Protein 6Q1W (pdb70)

Structure (mmCIF, N/CA/C/O backbone):
data_6Q1W
#
_entry.id   6Q1W
#
_cell.length_a   38.136
_cell.length_b   38.136
_cell.length_c   104.497
_cell.angle_alpha   90.000
_cell.angle_beta   90.000
_cell.angle_gamma   120.000
#
_symmetry.space_group_name_H-M   'H 3'
#
loop_
_entity.id
_entity.type
_entity.pdbx_description
1 polymer 'Coiled-coil Trimer with Glu:Val:Lys Triad'
2 water water
#
loop_
_atom_site.group_PDB
_atom_site.id
_atom_site.type_symbol
_atom_site.label_atom_id
_atom_site.label_alt_id
_atom_site.label_comp_id
_atom_site.label_asym_id
_atom_site.label_entity_id
_atom_site.label_seq_id
_atom_site.pdbx_PDB_ins_code
_atom_site.Cartn_x
_atom_site.Cartn_y
_atom_site.Cartn_z
_atom_site.occupancy
_atom_site.B_iso_or_equiv
_atom_site.auth_seq_id
_atom_site.auth_comp_id
_atom_site.auth_asym_id
_atom_site.auth_atom_id
_atom_site.pdbx_PDB_model_num
ATOM 4 N N . GLU A 1 2 ? 12.722 -14.802 -31.394 1.00 14.08 1 GLU A N 1
ATOM 5 C CA . GLU A 1 2 ? 13.770 -15.037 -30.414 1.00 16.19 1 GLU A CA 1
ATOM 6 C C . GLU A 1 2 ? 14.159 -13.780 -29.653 1.00 12.85 1 GLU A C 1
ATOM 7 O O . GLU A 1 2 ? 14.215 -13.778 -28.421 1.00 13.17 1 GLU A O 1
ATOM 13 N N . VAL A 1 3 ? 14.462 -12.715 -30.395 1.00 14.75 2 VAL A N 1
ATOM 14 C CA . VAL A 1 3 ? 14.959 -11.506 -29.746 1.00 13.76 2 VAL A CA 1
ATOM 15 C C . VAL A 1 3 ? 13.868 -10.877 -28.887 1.00 15.80 2 VAL A C 1
ATOM 16 O O . VAL A 1 3 ? 14.115 -10.477 -27.741 1.00 15.32 2 VAL A O 1
ATOM 20 N N . GLU A 1 4 ? 12.642 -10.816 -29.404 1.00 14.44 3 GLU A N 1
ATOM 21 C CA . GLU A 1 4 ? 11.545 -10.257 -28.618 1.00 17.67 3 GLU A CA 1
ATOM 22 C C . GLU A 1 4 ? 11.265 -11.103 -27.383 1.00 16.54 3 GLU A C 1
ATOM 23 O O . GLU A 1 4 ? 10.983 -10.565 -26.303 1.00 16.13 3 GLU A O 1
ATOM 29 N N . ALA A 1 5 ? 11.362 -12.432 -27.510 1.00 13.13 4 ALA A N 1
ATOM 30 C CA . ALA A 1 5 ? 11.177 -13.284 -26.342 1.00 13.69 4 ALA A CA 1
ATOM 31 C C . ALA A 1 5 ? 12.276 -13.047 -25.314 1.00 10.13 4 ALA A C 1
ATOM 32 O O . ALA A 1 5 ? 12.031 -13.099 -24.102 1.00 10.72 4 ALA A O 1
ATOM 34 N N . LEU A 1 6 ? 13.500 -12.793 -25.784 1.00 12.07 5 LEU A N 1
ATOM 35 C CA . LEU A 1 6 ? 14.591 -12.490 -24.866 1.00 13.72 5 LEU A CA 1
ATOM 36 C C . LEU A 1 6 ? 14.369 -11.148 -24.184 1.00 12.14 5 LEU A C 1
ATOM 37 O O . LEU A 1 6 ? 14.687 -10.987 -22.997 1.00 12.58 5 LEU A O 1
ATOM 42 N N . GLU A 1 7 ? 13.830 -10.173 -24.917 1.00 12.39 6 GLU A N 1
ATOM 43 C CA . GLU A 1 7 ? 13.489 -8.896 -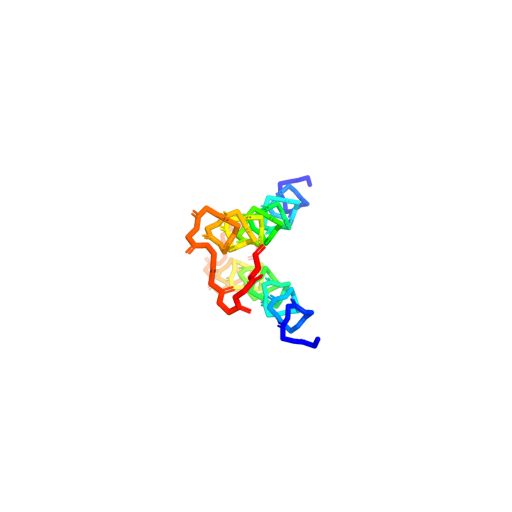24.301 1.00 11.58 6 GLU A CA 1
ATOM 44 C C . GLU A 1 7 ? 12.514 -9.099 -23.150 1.00 11.28 6 GLU A C 1
ATOM 45 O O . GLU A 1 7 ? 12.644 -8.471 -22.091 1.00 10.62 6 GLU A O 1
ATOM 51 N N . LYS A 1 8 ? 11.553 -10.011 -23.326 1.00 10.19 7 LYS A N 1
ATOM 52 C CA . LYS A 1 8 ? 10.571 -10.271 -22.278 1.00 10.11 7 LYS A CA 1
ATOM 53 C C . LYS A 1 8 ? 11.211 -10.945 -21.067 1.00 11.98 7 LYS A C 1
ATOM 54 O O . LYS A 1 8 ? 10.939 -10.564 -19.922 1.00 11.04 7 LYS A O 1
ATOM 60 N N . LYS A 1 9 ? 12.063 -11.948 -21.298 1.00 10.82 8 LYS A N 1
ATOM 61 C CA . LYS A 1 9 ? 12.743 -12.613 -20.189 1.00 10.17 8 LYS A CA 1
ATOM 62 C C . LYS A 1 9 ? 13.647 -11.646 -19.441 1.00 11.15 8 LYS A C 1
ATOM 63 O O . LYS A 1 9 ? 13.783 -11.733 -18.213 1.00 10.85 8 LYS A O 1
ATOM 69 N N . VAL A 1 10 ? 14.314 -10.747 -20.169 1.00 9.78 9 VAL A N 1
ATOM 70 C CA . VAL A 1 10 ? 15.176 -9.779 -19.500 1.00 9.63 9 VAL A CA 1
ATOM 71 C C . VAL A 1 10 ? 14.357 -8.830 -18.632 1.00 11.71 9 VAL A C 1
ATOM 72 O O . VAL A 1 10 ? 14.724 -8.549 -17.486 1.00 10.86 9 VAL A O 1
ATOM 76 N N . GLU A 1 11 ? 13.223 -8.343 -19.144 1.00 9.35 10 GLU A N 1
ATOM 77 C CA . GLU A 1 11 ? 12.363 -7.500 -18.314 1.00 11.89 10 GLU A CA 1
ATOM 78 C C . GLU A 1 11 ? 11.863 -8.258 -17.089 1.00 13.38 10 GLU A C 1
ATOM 79 O O . GLU A 1 11 ? 11.805 -7.698 -15.987 1.00 11.76 10 GLU A O 1
ATOM 85 N N . ALA A 1 12 ? 11.499 -9.534 -17.259 1.00 11.69 11 ALA A N 1
ATOM 86 C CA . ALA A 1 12 ? 11.074 -10.337 -16.116 1.00 12.40 11 ALA A CA 1
ATOM 87 C C . ALA A 1 12 ? 12.178 -10.423 -15.074 1.00 11.88 11 ALA A C 1
ATOM 88 O O . ALA A 1 12 ? 11.912 -10.321 -13.869 1.00 11.90 11 ALA A O 1
ATOM 90 N N . LEU A 1 13 ? 13.428 -10.595 -15.524 1.00 9.68 12 LEU A N 1
ATOM 91 C CA . LEU A 1 13 ? 14.556 -10.613 -14.599 1.00 9.62 12 LEU A CA 1
ATOM 92 C C . LEU A 1 13 ? 14.727 -9.273 -13.898 1.00 7.74 12 LEU A C 1
ATOM 93 O O . LEU A 1 13 ? 15.069 -9.230 -12.713 1.00 8.18 12 LEU A O 1
ATOM 98 N N . GLU A 1 14 ? 14.528 -8.163 -14.619 1.00 7.49 13 GLU A N 1
ATOM 99 C CA . GLU A 1 14 ? 14.622 -6.851 -13.984 1.00 8.11 13 GLU A CA 1
ATOM 100 C C . GLU A 1 14 ? 13.611 -6.716 -12.851 1.00 7.20 13 GLU A C 1
ATOM 101 O O . GLU A 1 14 ? 13.925 -6.169 -11.788 1.00 8.95 13 GLU A O 1
ATOM 107 N N . VAL A 1 15 ? 12.401 -7.237 -13.059 1.00 8.77 14 VAL A N 1
ATOM 108 C CA . VAL A 1 15 ? 11.369 -7.192 -12.023 1.00 10.80 14 VAL A CA 1
ATOM 109 C C . VAL A 1 15 ? 11.804 -8.003 -10.809 1.00 9.15 14 VAL A C 1
ATOM 110 O O . VAL A 1 15 ? 11.714 -7.539 -9.664 1.00 9.28 14 VAL A O 1
ATOM 114 N N . LYS A 1 16 ? 12.294 -9.225 -11.045 1.00 8.47 15 LYS A N 1
ATOM 115 C CA . LYS A 1 16 ? 12.731 -10.074 -9.939 1.00 7.82 15 LYS A CA 1
ATOM 116 C C . LYS A 1 16 ? 13.902 -9.450 -9.193 1.00 6.43 15 LYS A C 1
ATOM 117 O O . LYS A 1 16 ? 13.983 -9.541 -7.960 1.00 6.45 15 LYS A O 1
ATOM 123 N N . VAL A 1 17 ? 14.835 -8.841 -9.928 1.00 6.82 16 VAL A N 1
ATOM 124 C CA . VAL A 1 17 ? 15.998 -8.230 -9.297 1.00 5.67 16 VAL A CA 1
ATOM 125 C C . VAL A 1 17 ? 15.591 -7.012 -8.472 1.00 6.01 16 VAL A C 1
ATOM 126 O O . VAL A 1 17 ? 16.113 -6.791 -7.373 1.00 6.52 16 VAL A O 1
ATOM 130 N N . GLN A 1 18 ? 14.651 -6.200 -8.974 1.00 6.63 17 GLN A N 1
ATOM 131 C CA . GLN A 1 18 ? 14.231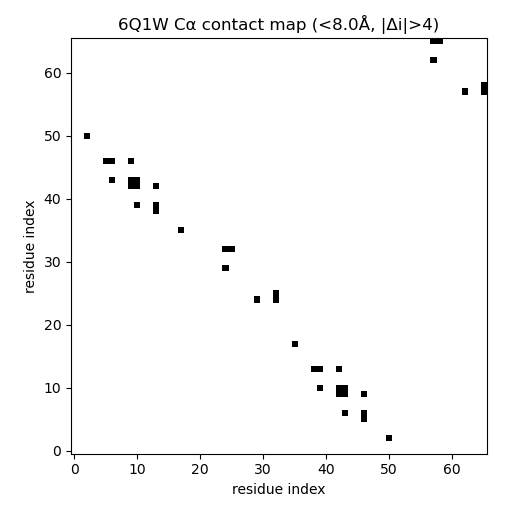 -5.049 -8.180 1.00 8.06 17 GLN A CA 1
ATOM 132 C C . GLN A 1 18 ? 13.583 -5.495 -6.876 1.00 6.84 17 GLN A C 1
ATOM 133 O O . GLN A 1 18 ? 13.821 -4.899 -5.816 1.00 8.26 17 GLN A O 1
ATOM 139 N N . LYS A 1 19 ? 12.760 -6.548 -6.934 1.00 6.92 18 LYS A N 1
ATOM 140 C CA . LYS A 1 19 ? 12.144 -7.071 -5.718 1.00 7.45 18 LYS A CA 1
ATOM 141 C C . LYS A 1 19 ? 13.208 -7.549 -4.741 1.00 7.20 18 LYS A C 1
ATOM 142 O O . LYS A 1 19 ? 13.132 -7.276 -3.536 1.00 8.19 18 LYS A O 1
ATOM 148 N N . LEU A 1 20 ? 14.206 -8.279 -5.246 1.00 6.75 19 LEU A N 1
ATOM 149 C CA . LEU A 1 20 ? 15.284 -8.743 -4.378 1.00 8.07 19 LEU A CA 1
ATOM 150 C C . LEU A 1 20 ? 16.038 -7.576 -3.757 1.00 6.28 19 LEU A C 1
ATOM 151 O O . LEU A 1 20 ? 16.400 -7.626 -2.580 1.00 6.19 19 LEU A O 1
ATOM 156 N N . GLU A 1 21 ? 16.314 -6.533 -4.545 1.00 4.70 20 GLU A N 1
ATOM 157 C CA . GLU A 1 21 ? 17.015 -5.370 -4.003 1.00 5.39 20 GLU A CA 1
ATOM 158 C C . GLU A 1 21 ? 16.242 -4.736 -2.856 1.00 5.30 20 GLU A C 1
ATOM 159 O O . GLU A 1 21 ? 16.828 -4.384 -1.8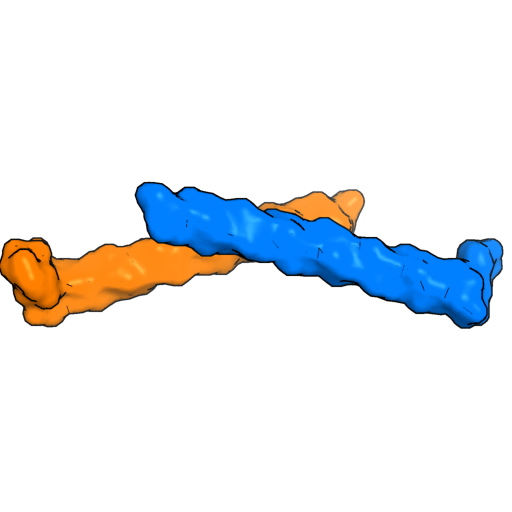26 1.00 6.80 20 GLU A O 1
ATOM 165 N N . LYS A 1 22 ? 14.923 -4.574 -3.020 1.00 6.71 21 LYS A N 1
ATOM 166 C CA . LYS A 1 22 ? 14.119 -4.000 -1.946 1.00 6.45 21 LYS A CA 1
ATOM 167 C C . LYS A 1 22 ? 14.157 -4.884 -0.705 1.00 5.78 21 LYS A C 1
ATOM 168 O O . LYS A 1 22 ? 14.299 -4.389 0.422 1.00 7.26 21 LYS A O 1
ATOM 174 N N . LYS A 1 23 ? 14.007 -6.200 -0.891 1.00 6.44 22 LYS A N 1
ATOM 175 C CA . LYS A 1 23 ? 13.986 -7.107 0.251 1.00 6.98 22 LYS A CA 1
ATOM 176 C C . LYS A 1 23 ? 15.332 -7.119 0.961 1.00 6.72 22 LYS A C 1
ATOM 177 O O . LYS A 1 23 ? 15.393 -7.121 2.194 1.00 6.80 22 LYS A O 1
ATOM 183 N N . VAL A 1 24 ? 16.426 -7.080 0.195 1.00 7.33 23 VAL A N 1
ATOM 184 C CA . VAL A 1 24 ? 17.750 -7.089 0.807 1.00 6.50 23 VAL A CA 1
ATOM 185 C C . VAL A 1 24 ? 18.019 -5.788 1.556 1.00 6.48 23 VAL A C 1
ATOM 186 O O . VAL A 1 24 ? 18.581 -5.799 2.659 1.00 7.50 23 VAL A O 1
ATOM 190 N N . GLU A 1 25 ? 17.637 -4.646 0.977 1.00 6.51 24 GLU A N 1
ATOM 191 C CA . GLU A 1 25 ? 17.840 -3.390 1.690 1.00 7.67 24 GLU A CA 1
ATOM 192 C C . GLU A 1 25 ? 17.023 -3.367 2.974 1.00 6.98 24 GLU A C 1
ATOM 193 O O . GLU A 1 25 ? 17.483 -2.876 4.012 1.00 7.80 24 GLU A O 1
ATOM 199 N N . ALA A 1 26 ? 15.807 -3.914 2.933 1.00 6.95 25 ALA A N 1
ATOM 200 C CA . ALA A 1 26 ? 15.011 -3.968 4.153 1.00 6.40 25 ALA A CA 1
ATOM 201 C C . ALA A 1 26 ? 15.693 -4.807 5.227 1.00 7.39 25 ALA A C 1
ATOM 202 O O . ALA A 1 26 ? 15.703 -4.424 6.405 1.00 8.23 25 ALA A O 1
ATOM 204 N N . LEU A 1 27 ? 16.252 -5.967 4.845 1.00 7.10 26 LEU A N 1
ATOM 205 C CA . LEU A 1 27 ? 16.962 -6.796 5.820 1.00 7.82 26 LEU A CA 1
ATOM 206 C C . LEU A 1 27 ? 18.225 -6.110 6.328 1.00 7.65 26 LEU A C 1
ATOM 207 O O . LEU A 1 27 ? 18.540 -6.188 7.524 1.00 9.57 26 LEU A O 1
ATOM 212 N N . GLU A 1 28 ? 18.974 -5.456 5.433 1.00 6.69 27 GLU A N 1
ATOM 213 C CA . GLU A 1 28 ? 20.231 -4.837 5.833 1.00 9.30 27 GLU A CA 1
ATOM 214 C C . GLU A 1 28 ? 19.999 -3.712 6.824 1.00 9.62 27 GLU A C 1
ATOM 215 O O . GLU A 1 28 ? 20.779 -3.541 7.767 1.00 11.91 27 GLU A O 1
ATOM 221 N N . HIS A 1 29 ? 18.953 -2.909 6.605 1.00 7.86 28 HIS A N 1
ATOM 222 C CA . HIS A 1 29 ? 18.683 -1.739 7.431 1.00 10.82 28 HIS A CA 1
ATOM 223 C C . HIS A 1 29 ? 17.684 -2.002 8.549 1.00 9.44 28 HIS A C 1
ATOM 224 O O . HIS A 1 29 ? 17.468 -1.115 9.378 1.00 11.59 28 HIS A O 1
ATOM 231 N N . GLY A 1 30 ? 17.054 -3.174 8.580 1.00 9.87 29 GLY A N 1
ATOM 232 C CA . GLY A 1 30 ? 16.044 -3.450 9.584 1.00 11.56 29 GLY A CA 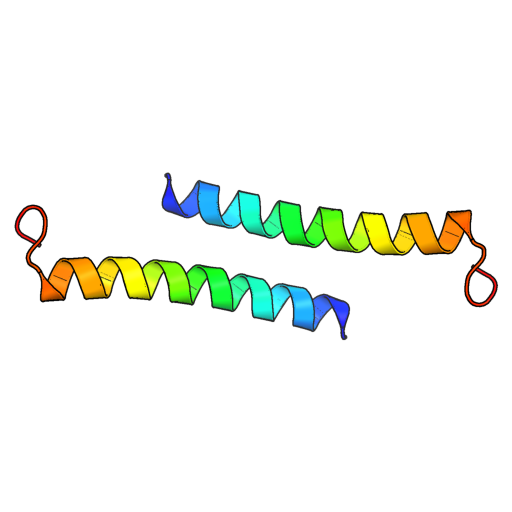1
ATOM 233 C C . GLY A 1 30 ? 14.782 -2.624 9.463 1.00 11.22 29 GLY A C 1
ATOM 234 O O . GLY A 1 30 ? 14.166 -2.300 10.483 1.00 14.35 29 GLY A O 1
ATOM 235 N N . TRP A 1 31 ? 14.377 -2.272 8.244 1.00 8.16 30 TRP A N 1
ATOM 236 C CA . TRP A 1 31 ? 13.236 -1.382 8.069 1.00 9.75 30 TRP A CA 1
ATOM 237 C C . TRP A 1 31 ? 11.963 -2.026 8.597 1.00 11.31 30 TRP A C 1
ATOM 238 O O . TRP A 1 31 ? 11.638 -3.163 8.248 1.00 10.57 30 TRP A O 1
ATOM 249 N N . ASP A 1 32 ? 11.221 -1.277 9.416 1.00 12.87 31 ASP A N 1
ATOM 250 C CA . ASP A 1 32 ? 9.926 -1.722 9.930 1.00 13.81 31 ASP A CA 1
ATOM 251 C C . ASP A 1 32 ? 10.043 -3.025 10.707 1.00 14.02 31 ASP A C 1
ATOM 252 O O . ASP A 1 32 ? 9.086 -3.794 10.788 1.00 13.87 31 ASP A O 1
ATOM 257 N N . GLY A 1 33 ? 11.219 -3.283 11.265 1.00 13.11 32 GLY A N 1
ATOM 258 C CA . GLY A 1 33 ? 11.439 -4.486 12.037 1.00 14.43 32 GLY A CA 1
ATOM 259 C C . GLY A 1 33 ? 11.757 -5.719 11.226 1.00 14.95 32 GLY A C 1
ATOM 260 O O . GLY A 1 33 ? 11.824 -6.813 11.799 1.00 16.81 32 GLY A O 1
ATOM 261 N N . ARG A 1 34 ? 11.947 -5.588 9.916 1.00 12.23 33 ARG A N 1
ATOM 262 C CA . ARG A 1 34 ? 12.303 -6.739 9.085 1.00 11.38 33 ARG A CA 1
ATOM 263 C C . ARG A 1 34 ? 13.738 -7.185 9.350 1.00 14.21 33 ARG A C 1
ATOM 264 O O . ARG A 1 34 ? 14.542 -6.409 9.857 1.00 13.47 33 ARG A O 1
ATOM 275 N N . GLU B 1 2 ? -0.003 -7.436 -3.558 1.00 15.91 1 GLU B N 1
ATOM 276 C CA . GLU B 1 2 ? -0.766 -6.628 -4.501 1.00 17.26 1 GLU B CA 1
ATOM 277 C C . GLU B 1 2 ? 0.107 -5.663 -5.285 1.00 11.83 1 GLU B C 1
ATOM 278 O O . GLU B 1 2 ? 0.064 -5.616 -6.519 1.00 12.99 1 GLU B O 1
ATOM 284 N N . VAL B 1 3 ? 0.881 -4.863 -4.553 1.00 14.98 2 VAL B N 1
ATOM 285 C CA . VAL B 1 3 ? 1.691 -3.847 -5.213 1.00 15.63 2 VAL B CA 1
ATOM 286 C C . VAL B 1 3 ? 2.781 -4.502 -6.051 1.00 14.62 2 VAL B C 1
ATOM 287 O O . VAL B 1 3 ? 3.036 -4.094 -7.194 1.00 13.50 2 VAL B O 1
ATOM 291 N N . GLU B 1 4 ? 3.416 -5.549 -5.513 1.00 15.18 3 GLU B N 1
ATOM 292 C CA . GLU B 1 4 ? 4.416 -6.284 -6.283 1.00 17.18 3 GLU B CA 1
ATOM 293 C C . GLU B 1 4 ? 3.807 -6.866 -7.550 1.00 13.99 3 GLU B C 1
ATOM 294 O O . GLU B 1 4 ? 4.433 -6.850 -8.616 1.00 15.06 3 GLU B O 1
ATOM 300 N N . ALA B 1 5 ? 2.576 -7.377 -7.454 1.00 11.15 4 ALA B N 1
ATOM 301 C CA . ALA B 1 5 ? 1.926 -7.955 -8.620 1.00 12.27 4 ALA B CA 1
ATOM 302 C C . ALA B 1 5 ? 1.622 -6.887 -9.656 1.00 11.50 4 ALA B C 1
ATOM 303 O O . ALA B 1 5 ? 1.749 -7.126 -10.862 1.00 11.20 4 ALA B O 1
ATOM 305 N N . LEU B 1 6 ? 1.207 -5.705 -9.199 1.00 11.94 5 LEU B N 1
ATOM 306 C CA . LEU B 1 6 ? 0.936 -4.614 -10.126 1.00 11.21 5 LEU B CA 1
ATOM 307 C C . LEU B 1 6 ? 2.216 -4.130 -10.794 1.00 10.04 5 LEU B C 1
ATOM 308 O O . LEU B 1 6 ? 2.205 -3.789 -11.984 1.00 11.49 5 LEU B O 1
ATOM 313 N N . GLU B 1 7 ? 3.327 -4.097 -10.050 1.00 11.83 6 GLU B N 1
ATOM 314 C CA . GLU B 1 7 ? 4.609 -3.753 -10.660 1.00 11.28 6 GLU B CA 1
ATOM 315 C C . GLU B 1 7 ? 4.916 -4.695 -11.817 1.00 11.21 6 GLU B C 1
ATOM 316 O O . GLU B 1 7 ? 5.371 -4.263 -12.884 1.00 10.75 6 GLU B O 1
ATOM 322 N N . LYS B 1 8 ? 4.623 -5.989 -11.630 1.00 8.96 7 LYS B N 1
ATOM 323 C CA . LYS B 1 8 ? 4.862 -6.986 -12.670 1.00 10.40 7 LYS B CA 1
ATOM 324 C C . LYS B 1 8 ? 3.985 -6.747 -13.888 1.00 11.60 7 LYS B C 1
ATOM 325 O O . LYS B 1 8 ? 4.472 -6.788 -15.027 1.00 11.08 7 LYS B O 1
ATOM 331 N N . LYS B 1 9 ? 2.690 -6.523 -13.669 1.00 11.12 8 LYS B N 1
ATOM 332 C CA . LYS B 1 9 ? 1.784 -6.279 -14.785 1.00 9.68 8 LYS B CA 1
ATOM 333 C C . LYS B 1 9 ? 2.181 -5.021 -15.535 1.00 10.11 8 LYS B C 1
ATOM 334 O O . LYS B 1 9 ? 2.076 -4.958 -16.766 1.00 10.50 8 LYS B O 1
ATOM 340 N N . VAL B 1 10 ? 2.633 -4.002 -14.805 1.00 8.29 9 VAL B N 1
ATOM 341 C CA . VAL B 1 10 ? 3.013 -2.758 -15.460 1.00 9.40 9 VAL B CA 1
ATOM 342 C C . VAL B 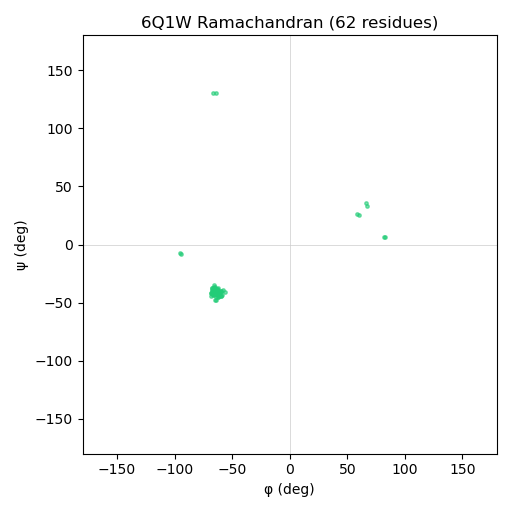1 10 ? 4.247 -2.961 -16.326 1.00 10.96 9 VAL B C 1
ATOM 343 O O . VAL B 1 10 ? 4.303 -2.488 -17.464 1.00 9.00 9 VAL B O 1
ATOM 347 N N . GLU B 1 11 ? 5.239 -3.701 -15.828 1.00 9.32 10 GLU B N 1
ATOM 348 C CA . GLU B 1 11 ? 6.392 -3.975 -16.671 1.00 10.73 10 GLU B CA 1
ATOM 349 C C . GLU B 1 11 ? 6.017 -4.845 -17.870 1.00 11.09 10 GLU B C 1
ATOM 350 O O . GLU B 1 11 ? 6.552 -4.643 -18.967 1.00 11.67 10 GLU B O 1
ATOM 356 N N . ALA B 1 12 ? 5.077 -5.784 -17.703 1.00 11.92 11 ALA B N 1
ATOM 357 C CA . ALA B 1 12 ? 4.616 -6.565 -18.852 1.00 11.55 11 ALA B CA 1
ATOM 358 C C . ALA B 1 12 ? 3.974 -5.665 -19.895 1.00 11.20 11 ALA B C 1
ATOM 359 O O . ALA B 1 12 ? 4.176 -5.856 -21.104 1.00 11.89 11 ALA B O 1
ATOM 361 N N . LEU B 1 13 ? 3.207 -4.670 -19.443 1.00 9.43 12 LEU B N 1
ATOM 362 C CA . LEU B 1 13 ? 2.618 -3.720 -20.376 1.00 10.24 12 LEU B CA 1
ATOM 363 C C . LEU B 1 13 ? 3.685 -2.879 -21.062 1.00 8.05 12 LEU B C 1
ATOM 364 O O . LEU B 1 13 ? 3.543 -2.537 -22.239 1.00 8.79 12 LEU B O 1
ATOM 369 N N . GLU B 1 14 ? 4.750 -2.510 -20.345 1.00 7.30 13 GLU B N 1
ATOM 370 C CA . GLU B 1 14 ? 5.823 -1.765 -20.995 1.00 8.73 13 GLU B CA 1
ATOM 371 C C . GLU B 1 14 ? 6.448 -2.571 -22.124 1.00 8.21 13 GLU B C 1
ATOM 372 O O . GLU B 1 14 ? 6.741 -2.027 -23.193 1.00 8.45 13 GLU B O 1
ATOM 378 N N . VAL B 1 15 ? 6.637 -3.873 -21.905 1.00 10.40 14 VAL B N 1
ATOM 379 C CA . VAL B 1 15 ? 7.190 -4.738 -22.944 1.00 11.39 14 VAL B CA 1
ATOM 380 C C . VAL B 1 15 ? 6.262 -4.764 -24.146 1.00 8.10 14 VAL B C 1
ATOM 381 O O . VAL B 1 15 ? 6.700 -4.646 -25.299 1.00 10.39 14 VAL B O 1
ATOM 385 N N . LYS B 1 16 ? 4.957 -4.910 -23.891 1.00 8.68 15 LYS B N 1
ATOM 386 C CA . LYS B 1 16 ? 4.000 -4.979 -24.990 1.00 7.42 15 LYS B CA 1
ATOM 387 C C . LYS B 1 16 ? 3.938 -3.659 -25.746 1.00 6.89 15 LYS B C 1
ATOM 388 O O . LYS B 1 16 ? 3.818 -3.647 -26.973 1.00 6.12 15 LYS B O 1
ATOM 394 N N . VAL B 1 17 ? 3.990 -2.542 -25.023 1.00 6.28 16 VAL B N 1
ATOM 395 C CA . VAL B 1 17 ? 3.937 -1.236 -25.667 1.00 5.44 16 VAL B CA 1
ATOM 396 C C . VAL B 1 17 ? 5.191 -0.989 -26.499 1.00 6.16 16 VAL B C 1
ATOM 397 O O . VAL B 1 17 ? 5.119 -0.433 -27.598 1.00 6.40 16 VAL B O 1
ATOM 401 N N . GLN B 1 18 ? 6.358 -1.411 -26.004 1.00 7.48 17 GLN B N 1
ATOM 402 C CA . GLN B 1 18 ? 7.570 -1.208 -26.789 1.00 8.37 17 GLN B CA 1
ATOM 403 C C . GLN B 1 18 ? 7.507 -1.986 -28.093 1.00 6.86 17 GLN B C 1
ATOM 404 O O . GLN B 1 18 ? 7.889 -1.474 -29.155 1.00 8.00 17 GLN B O 1
ATOM 410 N N . LYS B 1 19 ? 7.030 -3.233 -28.044 1.00 7.11 18 LYS B N 1
ATOM 411 C CA . LYS B 1 19 ? 6.955 -3.987 -29.287 1.00 8.22 18 LYS B CA 1
ATOM 412 C C . LYS B 1 19 ? 5.951 -3.348 -30.241 1.00 7.51 18 LYS B C 1
ATOM 413 O O . LYS B 1 19 ? 6.202 -3.267 -31.449 1.00 8.91 18 LYS B O 1
ATOM 419 N N . LEU B 1 20 ? 4.837 -2.829 -29.714 1.00 6.40 19 LEU B N 1
ATOM 420 C CA . LEU B 1 20 ? 3.884 -2.137 -30.577 1.00 7.15 19 LEU B CA 1
ATOM 421 C C . LEU B 1 20 ? 4.512 -0.907 -31.217 1.00 6.15 19 LEU B C 1
ATOM 422 O O . LEU B 1 20 ? 4.294 -0.637 -32.402 1.00 6.70 19 LEU B O 1
ATOM 427 N N . GLU B 1 21 ? 5.266 -0.134 -30.435 1.00 5.36 20 GLU B N 1
ATOM 428 C CA . GLU B 1 21 ? 5.925 1.050 -30.976 1.00 5.35 20 GLU B CA 1
ATOM 429 C C . GLU B 1 21 ? 6.854 0.689 -32.125 1.00 5.64 20 GLU B C 1
ATOM 430 O O . GLU B 1 21 ? 6.863 1.366 -33.160 1.00 7.43 20 GLU B O 1
ATOM 436 N N . LYS B 1 22 ? 7.632 -0.388 -31.966 1.00 5.77 21 LYS B N 1
ATOM 437 C CA . LYS B 1 22 ? 8.533 -0.791 -33.039 1.00 6.64 21 LYS B CA 1
ATOM 438 C C . LYS B 1 22 ? 7.748 -1.200 -34.278 1.00 5.87 21 LYS B C 1
ATOM 439 O O . LYS B 1 22 ? 8.100 -0.832 -35.406 1.00 7.67 21 LYS B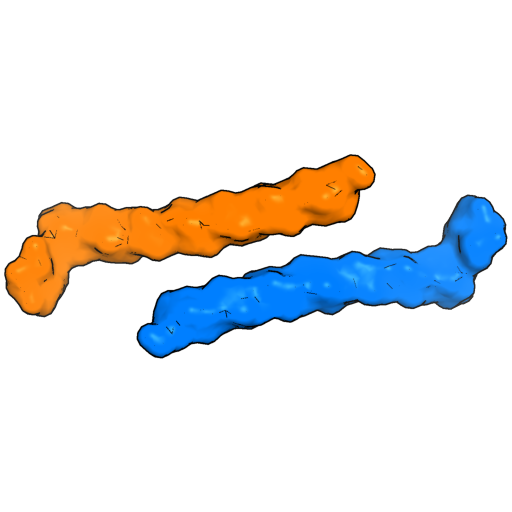 O 1
ATOM 445 N N . LYS B 1 23 ? 6.689 -1.989 -34.088 1.00 7.04 22 LYS B N 1
ATOM 446 C CA . LYS B 1 23 ? 5.912 -2.457 -35.229 1.00 7.07 22 LYS B CA 1
ATOM 447 C C . LYS B 1 23 ? 5.236 -1.290 -35.940 1.00 6.20 22 LYS B C 1
ATOM 448 O O . LYS B 1 23 ? 5.229 -1.224 -37.175 1.00 6.42 22 LYS B O 1
ATOM 454 N N . VAL B 1 24 ? 4.711 -0.329 -35.174 1.00 5.93 23 VAL B N 1
ATOM 455 C CA . VAL B 1 24 ? 4.039 0.817 -35.781 1.00 5.96 23 VAL B CA 1
ATOM 456 C C . VAL B 1 24 ? 5.032 1.706 -36.527 1.00 6.26 23 VAL B C 1
ATOM 457 O O . VAL B 1 24 ? 4.738 2.194 -37.625 1.00 7.17 23 VAL B O 1
ATOM 461 N N . GLU B 1 25 ? 6.215 1.941 -35.952 1.00 8.04 24 GLU B N 1
ATOM 462 C CA . GLU B 1 25 ? 7.201 2.751 -36.661 1.00 6.95 24 GLU B CA 1
ATOM 463 C C . GLU B 1 25 ? 7.644 2.062 -37.943 1.00 6.45 24 GLU B C 1
ATOM 464 O O . GLU B 1 25 ? 7.823 2.711 -38.982 1.00 7.54 24 GLU B O 1
ATOM 470 N N . ALA B 1 26 ? 7.808 0.737 -37.898 1.00 5.84 25 ALA B N 1
ATOM 471 C CA . ALA B 1 26 ? 8.129 0.006 -39.118 1.00 5.46 25 ALA B CA 1
ATOM 472 C C . ALA B 1 26 ? 7.050 0.180 -40.177 1.00 7.57 25 ALA B C 1
ATOM 473 O O . ALA B 1 26 ? 7.367 0.379 -41.356 1.00 9.07 25 ALA B O 1
ATOM 475 N N . LEU B 1 27 ? 5.769 0.081 -39.787 1.00 5.60 26 LEU B N 1
ATOM 476 C CA . LEU B 1 27 ? 4.705 0.288 -40.768 1.00 8.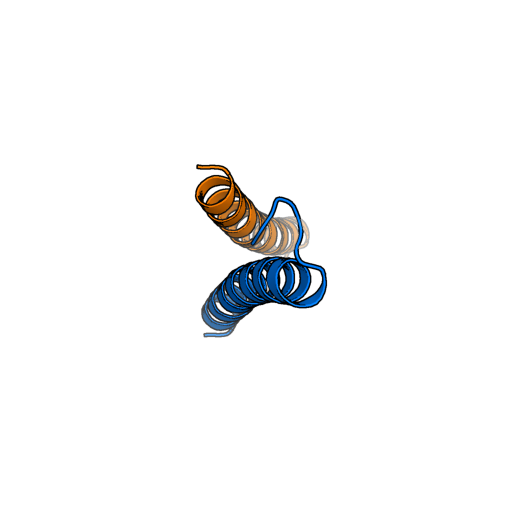42 26 LEU B CA 1
ATOM 477 C C . LEU B 1 27 ? 4.686 1.723 -41.275 1.00 6.46 26 LEU B C 1
ATOM 478 O O . LEU B 1 27 ? 4.508 1.957 -42.476 1.00 10.12 26 LEU B O 1
ATOM 483 N N . GLU B 1 28 ? 4.851 2.697 -40.374 1.00 7.22 27 GLU B N 1
ATOM 484 C CA . GLU B 1 28 ? 4.767 4.096 -40.777 1.00 10.24 27 GLU B CA 1
ATOM 485 C C . GLU B 1 28 ? 5.852 4.449 -41.779 1.00 11.41 27 GLU B C 1
ATOM 486 O O . GLU B 1 28 ? 5.605 5.188 -42.738 1.00 13.38 27 GLU B O 1
ATOM 492 N N . HIS B 1 29 ? 7.065 3.951 -41.561 1.00 9.57 28 HIS B N 1
ATOM 493 C CA . HIS B 1 29 ? 8.211 4.301 -42.386 1.00 10.70 28 HIS B CA 1
ATOM 494 C C . HIS B 1 29 ? 8.476 3.316 -43.515 1.00 9.76 28 HIS B C 1
ATOM 495 O O . HIS B 1 29 ? 9.349 3.581 -44.346 1.00 13.04 28 HIS B O 1
ATOM 502 N N . GLY B 1 30 ? 7.781 2.183 -43.547 1.00 9.75 29 GLY B N 1
ATOM 503 C CA . GLY B 1 30 ? 8.047 1.174 -44.558 1.00 11.95 29 GLY B CA 1
ATOM 504 C C . GLY B 1 30 ? 9.403 0.511 -44.445 1.00 10.82 29 GLY B C 1
ATOM 505 O O . GLY B 1 30 ? 10.016 0.188 -45.473 1.00 12.76 29 GLY B O 1
ATOM 506 N N . TRP B 1 31 ? 9.886 0.291 -43.221 1.00 8.99 30 TRP B N 1
ATOM 507 C CA . TRP B 1 31 ? 11.233 -0.240 -43.036 1.00 9.08 30 TRP B CA 1
ATOM 508 C C . TRP B 1 31 ? 11.314 -1.663 -43.566 1.00 11.18 30 TRP B C 1
ATOM 509 O O . TRP B 1 31 ? 10.483 -2.510 -43.227 1.00 11.79 30 TRP B O 1
ATOM 520 N N . ASP B 1 32 ? 12.334 -1.928 -44.380 1.00 11.60 31 ASP B N 1
ATOM 521 C CA . ASP B 1 32 ? 12.606 -3.274 -44.881 1.00 12.29 31 ASP B CA 1
ATOM 522 C C . ASP B 1 32 ? 11.443 -3.827 -45.694 1.00 14.31 31 ASP B C 1
ATOM 523 O O . ASP B 1 32 ? 11.264 -5.041 -45.785 1.00 14.97 31 ASP B O 1
ATOM 528 N N . GLY B 1 33 ? 10.647 -2.937 -46.275 1.00 12.42 32 GLY B N 1
ATOM 529 C CA . GLY B 1 33 ? 9.495 -3.339 -47.051 1.00 13.23 32 GLY B CA 1
ATOM 530 C C . GLY B 1 33 ? 8.260 -3.653 -46.239 1.00 15.56 32 GLY B C 1
ATOM 531 O O . GLY B 1 33 ? 7.271 -4.129 -46.809 1.00 17.37 32 GLY B O 1
ATOM 532 N N . ARG B 1 34 ? 8.279 -3.408 -44.931 1.00 11.82 33 ARG B N 1
ATOM 533 C CA . ARG B 1 34 ? 7.111 -3.649 -44.088 1.00 10.96 33 ARG B CA 1
ATOM 534 C C . ARG B 1 34 ? 5.996 -2.637 -44.354 1.00 17.18 33 ARG B C 1
ATOM 535 O O . A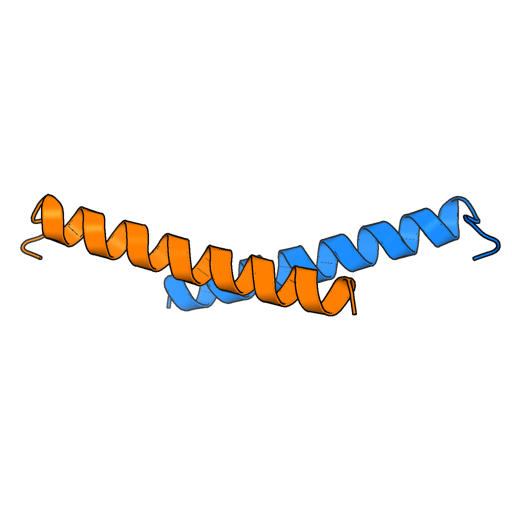RG B 1 34 ? 4.820 -2.945 -44.129 1.00 18.59 33 ARG B O 1
#

Solvent-accessible surface area: 5928 Å² total; per-residue (Å²): 179,105,89,61,102,65,130,142,75,17,30,106,100,11,108,73,85,60,106,103,106,120,71,67,2,127,123,113,35,116,134,76,148,177,108,81,61,100,45,68,139,75,52,37,106,89,30,114,73,84,59,93,104,105,120,70,67,2,121,126,111,40,118,135,78,153

Foldseek 3Di:
DVVVVVVVVVVVVVVVVVVVVVVVCVVVCPPND/DVVVVVVVVVVVVVVVVVVVVVVVCVVVCPPND

Sequence (66 aa):
EVEALEKKVEALEVKVQKLEKKVEALEHGWDGREVEALEKKVEALEVKVQKLEKKVEALEHGWDGR

B-factor: mean 14.64, std 7.48, range [4.49, 47.39]

Secondary structure (DSSP, 8-state):
-HHHHHHHHHHHHHHHHHHHHHHHHHHHTGGG-/-HHHHHHHHHHHHHHHHHHHHHHHHHHHTGGG-

Radius of gyration: 17.39 Å; Cα contacts (8 Å, |Δi|>4): 20; chains: 2; bounding box: 21×19×59 Å